Protein AF-A0AAP3A377-F1 (afdb_monomer_lite)

Organism: Escherichia coli (NCBI:txid562)

Secondary structure (DSSP, 8-state):
-HHHHHHHHHHHHHHHHH-SSS-HHHHHHHHHHHHHTSTT-EEEEE-TTS-EEEE-TTGGGGGGGGGSTTHHHHHHHT-EEEEE------S--TT------EEEEEEEEEEEEETTEEE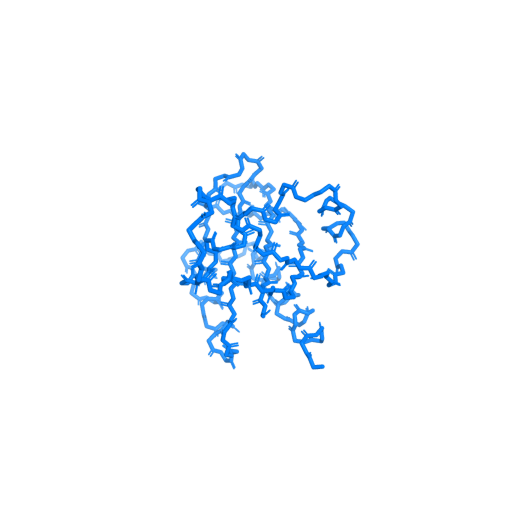EEEEEEE-

Radius of gyration: 15.45 Å; chains: 1; bounding box: 43×28×40 Å

pLDDT: mean 86.43, std 12.92, range [48.22, 96.88]

Structure (mmCIF, N/CA/C/O backbone):
data_AF-A0AAP3A377-F1
#
_entry.id   AF-A0AAP3A377-F1
#
loop_
_atom_site.group_PDB
_atom_site.id
_atom_site.type_symbol
_atom_site.label_atom_id
_atom_site.label_alt_id
_atom_site.label_comp_id
_atom_site.label_asym_id
_atom_site.label_entity_id
_atom_site.label_seq_id
_atom_site.pdbx_PDB_ins_code
_atom_site.Cartn_x
_atom_site.Cartn_y
_atom_site.Cartn_z
_atom_site.occupancy
_atom_site.B_iso_or_equiv
_atom_site.auth_seq_id
_atom_site.auth_comp_id
_atom_site.auth_asym_id
_atom_site.auth_atom_id
_atom_site.pdbx_PDB_model_num
ATOM 1 N N . GLN A 1 1 ? 14.895 -12.038 1.779 1.00 78.25 1 GLN A N 1
ATOM 2 C CA . GLN A 1 1 ? 14.675 -11.106 2.895 1.00 78.25 1 GLN A CA 1
ATOM 3 C C . GLN A 1 1 ? 13.541 -10.154 2.534 1.00 78.25 1 GLN A C 1
ATOM 5 O O . GLN A 1 1 ? 12.436 -10.374 3.005 1.00 78.25 1 GLN A O 1
ATOM 10 N N . ASP A 1 2 ? 13.745 -9.277 1.549 1.00 82.75 2 ASP A N 1
ATOM 11 C CA . ASP A 1 2 ? 12.792 -8.225 1.151 1.00 82.75 2 ASP A CA 1
ATOM 12 C C . ASP A 1 2 ? 11.366 -8.716 0.864 1.00 82.75 2 ASP A C 1
ATOM 14 O O . ASP A 1 2 ? 10.409 -8.105 1.315 1.00 82.75 2 ASP A O 1
ATOM 18 N N . VAL A 1 3 ? 11.195 -9.849 0.166 1.00 88.81 3 VAL A N 1
ATOM 19 C CA . VAL A 1 3 ? 9.857 -10.404 -0.128 1.00 88.81 3 VAL A CA 1
ATOM 20 C C . VAL A 1 3 ? 9.084 -10.739 1.153 1.00 88.81 3 VAL A C 1
ATOM 22 O O . VAL A 1 3 ? 7.916 -10.381 1.278 1.00 88.81 3 VAL A O 1
ATOM 25 N N . SER A 1 4 ? 9.738 -11.395 2.117 1.00 90.88 4 SER A N 1
ATOM 26 C CA . SER A 1 4 ? 9.116 -11.756 3.398 1.00 90.88 4 SER A CA 1
ATOM 27 C C . SER A 1 4 ? 8.811 -10.511 4.229 1.00 90.88 4 SER A C 1
ATOM 29 O O . SER A 1 4 ? 7.747 -10.428 4.841 1.00 90.88 4 SER A O 1
ATOM 31 N N . ASP A 1 5 ? 9.720 -9.532 4.226 1.00 92.12 5 ASP A N 1
ATOM 32 C CA . ASP A 1 5 ? 9.531 -8.271 4.942 1.00 92.12 5 ASP A CA 1
ATOM 33 C C . ASP A 1 5 ? 8.347 -7.490 4.359 1.00 92.12 5 ASP A C 1
ATOM 35 O O . ASP A 1 5 ? 7.449 -7.090 5.098 1.00 92.12 5 ASP A O 1
ATOM 39 N N . LEU A 1 6 ? 8.267 -7.365 3.031 1.00 94.00 6 LEU A N 1
ATOM 40 C CA . LEU A 1 6 ? 7.153 -6.719 2.333 1.00 94.00 6 LEU A CA 1
ATOM 41 C C . LEU A 1 6 ? 5.815 -7.413 2.614 1.00 94.00 6 LEU A C 1
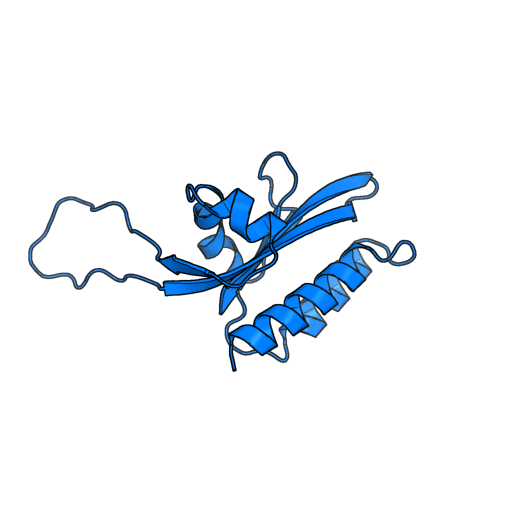ATOM 43 O O . LEU A 1 6 ? 4.823 -6.738 2.899 1.00 94.00 6 LEU A O 1
ATOM 47 N N . GLN A 1 7 ? 5.771 -8.747 2.602 1.00 93.88 7 GLN A N 1
ATOM 48 C CA . GLN A 1 7 ? 4.565 -9.505 2.951 1.00 93.88 7 GLN A CA 1
ATOM 49 C C . GLN A 1 7 ? 4.131 -9.262 4.404 1.00 93.88 7 GLN A C 1
ATOM 51 O O . GLN A 1 7 ? 2.940 -9.051 4.671 1.00 93.88 7 GLN A O 1
ATOM 56 N N . GLN A 1 8 ? 5.078 -9.244 5.346 1.00 94.25 8 GLN A N 1
ATOM 57 C CA . GLN A 1 8 ? 4.803 -8.994 6.760 1.00 94.25 8 GLN A CA 1
ATOM 58 C C . GLN A 1 8 ? 4.325 -7.557 7.007 1.00 94.25 8 GLN A C 1
ATOM 60 O O . GLN A 1 8 ? 3.334 -7.356 7.723 1.00 94.25 8 GLN A O 1
ATOM 65 N N . ILE A 1 9 ? 4.982 -6.569 6.391 1.00 94.75 9 ILE A N 1
ATOM 66 C CA . ILE A 1 9 ? 4.590 -5.158 6.459 1.00 94.75 9 ILE A CA 1
ATOM 67 C C . ILE A 1 9 ? 3.183 -5.002 5.882 1.00 94.75 9 ILE A C 1
ATOM 69 O O . ILE A 1 9 ? 2.280 -4.560 6.590 1.00 94.75 9 ILE A O 1
ATOM 73 N N . SER A 1 10 ? 2.957 -5.444 4.642 1.00 94.44 10 SER A N 1
ATOM 74 C CA . SER A 1 10 ? 1.663 -5.325 3.962 1.00 94.44 10 SER A CA 1
ATOM 75 C C . SER A 1 10 ? 0.530 -5.965 4.767 1.00 94.44 10 SER A C 1
ATOM 77 O O . SER A 1 10 ? -0.525 -5.356 4.958 1.00 94.44 10 SER A O 1
ATOM 79 N N . THR A 1 11 ? 0.751 -7.157 5.330 1.00 95.06 11 THR A N 1
ATOM 80 C CA . THR A 1 11 ? -0.238 -7.835 6.183 1.00 95.06 11 THR A CA 1
ATOM 81 C C . THR A 1 11 ? -0.555 -7.028 7.443 1.00 95.06 11 THR A C 1
ATOM 83 O O . THR A 1 11 ? -1.720 -6.875 7.819 1.00 95.06 11 THR A O 1
ATOM 86 N N . THR A 1 12 ? 0.474 -6.490 8.100 1.00 96.12 12 THR A N 1
ATOM 87 C CA . THR A 1 12 ? 0.325 -5.702 9.330 1.00 96.12 12 THR A CA 1
ATOM 88 C C . THR A 1 12 ? -0.414 -4.393 9.066 1.00 96.12 12 THR A C 1
ATOM 90 O O . THR A 1 12 ? -1.374 -4.077 9.772 1.00 96.12 12 THR A O 1
ATOM 93 N N . LEU A 1 13 ? -0.033 -3.669 8.014 1.00 95.94 13 LEU A N 1
ATOM 94 C CA . LEU A 1 13 ? -0.655 -2.403 7.633 1.00 95.94 13 LEU A CA 1
ATOM 95 C C . LEU A 1 13 ? -2.111 -2.587 7.194 1.00 95.94 13 LEU A C 1
ATOM 97 O O . LEU A 1 13 ? -2.974 -1.827 7.631 1.00 95.94 13 LEU A O 1
ATOM 101 N N . ASN A 1 14 ? -2.420 -3.633 6.419 1.00 95.25 14 ASN A N 1
ATOM 102 C CA . ASN A 1 14 ? -3.802 -3.961 6.058 1.00 95.25 14 ASN A CA 1
ATOM 103 C C . ASN A 1 14 ? -4.667 -4.206 7.303 1.00 95.25 14 ASN A C 1
ATOM 105 O O . ASN A 1 14 ? -5.774 -3.680 7.389 1.00 95.25 14 ASN A O 1
ATOM 109 N N . ARG A 1 15 ? -4.153 -4.933 8.305 1.00 95.56 15 ARG A N 1
ATOM 110 C CA . ARG A 1 15 ? -4.872 -5.161 9.570 1.00 95.56 15 ARG A CA 1
ATOM 111 C C . ARG A 1 15 ? -5.150 -3.854 10.320 1.00 95.56 15 ARG A C 1
ATOM 113 O O . ARG A 1 15 ? -6.238 -3.688 10.864 1.00 95.56 15 ARG A O 1
ATOM 120 N N . ILE A 1 16 ? -4.188 -2.929 10.343 1.00 95.69 16 ILE A N 1
ATOM 121 C CA . ILE A 1 16 ? -4.361 -1.609 10.969 1.00 95.69 16 ILE A CA 1
ATOM 122 C C . ILE A 1 16 ? -5.429 -0.797 10.227 1.00 95.69 16 ILE A C 1
ATOM 124 O O . ILE A 1 16 ? -6.336 -0.258 10.861 1.00 95.69 16 ILE A O 1
ATOM 128 N N . LEU A 1 17 ? -5.361 -0.741 8.893 1.00 94.56 17 LEU A N 1
ATOM 129 C CA . LEU A 1 17 ? -6.320 -0.005 8.062 1.00 94.56 17 LEU A CA 1
ATOM 130 C C . LEU A 1 17 ? -7.749 -0.535 8.226 1.00 94.56 17 LEU A C 1
ATOM 132 O O . LEU A 1 17 ? -8.692 0.245 8.372 1.00 94.56 17 LEU A O 1
ATOM 136 N N . GLN A 1 18 ? -7.898 -1.857 8.257 1.00 93.56 18 GLN A N 1
ATOM 137 C CA . GLN A 1 18 ? -9.186 -2.547 8.351 1.00 93.56 18 GLN A CA 1
ATOM 138 C C . GLN A 1 18 ? -9.747 -2.612 9.779 1.00 93.56 18 GLN A C 1
ATOM 140 O O . GLN A 1 18 ? -10.876 -3.061 9.964 1.00 93.56 18 GLN A O 1
ATOM 145 N N . SER A 1 19 ? -9.004 -2.141 10.788 1.00 92.94 19 SER A N 1
ATOM 146 C CA . SER A 1 19 ? -9.492 -2.039 12.168 1.00 92.94 19 SER A CA 1
ATOM 147 C C . SER A 1 19 ? -10.751 -1.155 12.225 1.00 92.94 19 SER A C 1
ATOM 149 O O . SER A 1 19 ? -10.682 0.019 11.845 1.00 92.94 19 SER A O 1
ATOM 151 N N . PRO A 1 20 ? -11.905 -1.667 12.694 1.00 86.56 20 PRO A N 1
ATOM 152 C CA . PRO A 1 20 ? -13.136 -0.879 12.768 1.00 86.56 20 PRO A CA 1
ATOM 153 C C . PRO A 1 20 ? -13.195 0.026 14.008 1.00 86.56 20 PRO A C 1
ATOM 155 O O . PRO A 1 20 ? -14.046 0.905 14.076 1.00 86.56 20 PRO A O 1
ATOM 158 N N . VAL A 1 21 ? -12.318 -0.194 14.993 1.00 87.69 21 VAL A N 1
ATOM 159 C CA . VAL A 1 21 ? -12.368 0.468 16.312 1.00 87.69 21 VAL A CA 1
ATOM 160 C C . VAL A 1 21 ? -11.385 1.624 16.465 1.00 87.69 21 VAL A C 1
ATOM 162 O O . VAL A 1 21 ? -11.528 2.436 17.376 1.00 87.69 21 VAL A O 1
ATOM 165 N N . ASP A 1 22 ? -10.358 1.694 15.618 1.00 91.00 22 ASP A N 1
ATOM 166 C CA . ASP A 1 22 ? -9.386 2.780 15.682 1.00 91.00 22 ASP A CA 1
ATOM 167 C C . ASP A 1 22 ? -9.868 3.966 14.827 1.00 91.00 22 ASP A C 1
ATOM 169 O O . ASP A 1 22 ? -10.215 3.760 13.663 1.00 91.00 22 ASP A O 1
ATOM 173 N N . PRO A 1 23 ? -9.865 5.206 15.349 1.00 91.62 23 PRO A N 1
ATOM 174 C CA . PRO A 1 23 ? -10.046 6.392 14.518 1.00 91.62 23 PRO A CA 1
ATOM 175 C C . PRO A 1 23 ? -8.837 6.599 13.596 1.00 91.62 23 PRO A C 1
ATOM 177 O O . PRO A 1 23 ? -7.756 6.048 13.828 1.00 91.62 23 PRO A O 1
ATOM 180 N N . ASP A 1 24 ? -9.004 7.435 12.575 1.00 91.38 24 ASP A N 1
ATOM 181 C CA . ASP A 1 24 ? -8.015 7.622 11.506 1.00 91.38 24 ASP A CA 1
ATOM 182 C C . ASP A 1 24 ? -6.637 8.037 12.024 1.00 91.38 24 ASP A C 1
ATOM 184 O O . ASP A 1 24 ? -5.637 7.417 11.664 1.00 91.38 24 ASP A O 1
ATOM 188 N N . ASP A 1 25 ? -6.575 9.000 12.945 1.00 92.31 25 ASP A N 1
ATOM 189 C CA . ASP A 1 25 ? -5.309 9.452 13.534 1.00 92.31 25 ASP A CA 1
ATOM 190 C C . ASP A 1 25 ? -4.570 8.313 14.244 1.00 92.31 25 ASP A C 1
ATOM 192 O O . ASP A 1 25 ? -3.352 8.175 14.133 1.00 92.31 25 ASP A O 1
ATOM 196 N N . LYS A 1 26 ? -5.311 7.429 14.921 1.00 94.88 26 LYS A N 1
ATOM 197 C CA . LYS A 1 26 ? -4.734 6.268 15.603 1.00 94.88 26 LYS A CA 1
ATOM 198 C C . LYS A 1 26 ? -4.258 5.210 14.609 1.00 94.88 26 LYS A C 1
ATOM 200 O O . LYS A 1 26 ? -3.219 4.593 14.844 1.00 94.88 26 LYS A O 1
ATOM 205 N N . LYS A 1 27 ? -4.968 5.015 13.492 1.00 95.06 27 LYS A N 1
ATOM 206 C CA . LYS A 1 27 ? -4.497 4.162 12.387 1.00 95.06 27 LYS A CA 1
ATOM 207 C C . LYS A 1 27 ? -3.197 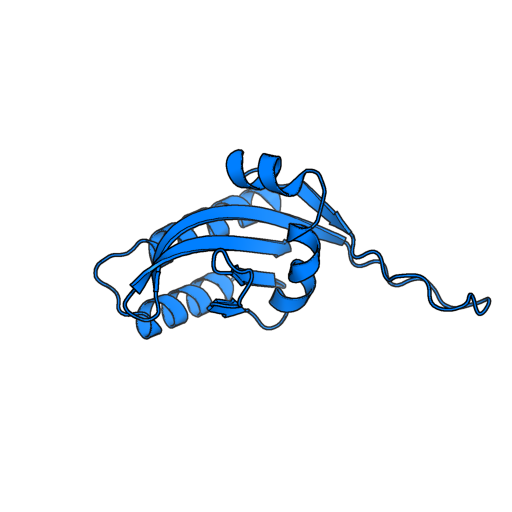4.704 11.803 1.00 95.06 27 LYS A C 1
ATOM 209 O O . LYS A 1 27 ? -2.242 3.947 11.664 1.00 95.06 27 LYS A O 1
ATOM 214 N N . ILE A 1 28 ? -3.132 6.007 11.525 1.00 94.31 28 ILE A N 1
ATOM 215 C CA . ILE A 1 28 ? -1.937 6.668 10.983 1.00 94.31 28 ILE A CA 1
ATOM 216 C C . ILE A 1 28 ? -0.749 6.527 11.941 1.00 94.31 28 ILE A C 1
ATOM 218 O O . ILE A 1 28 ? 0.345 6.182 11.492 1.00 94.31 28 ILE A O 1
ATOM 222 N N . SER A 1 29 ? -0.941 6.740 13.246 1.00 95.31 29 SER A N 1
ATOM 223 C CA . SER A 1 29 ? 0.128 6.561 14.240 1.00 95.31 29 SER A CA 1
ATOM 224 C C . SER A 1 29 ? 0.661 5.128 14.253 1.00 95.31 29 SER A C 1
ATOM 226 O O . SER A 1 29 ? 1.864 4.930 14.098 1.00 95.31 29 SER A O 1
ATOM 228 N N . LYS A 1 30 ? -0.225 4.122 14.297 1.00 96.12 30 LYS A N 1
ATOM 229 C CA . LYS A 1 30 ? 0.175 2.705 14.237 1.00 96.12 30 LYS A CA 1
ATOM 230 C C . LYS A 1 30 ? 0.898 2.348 12.936 1.00 96.12 30 LYS A C 1
ATOM 232 O O . LYS A 1 30 ? 1.835 1.554 12.961 1.00 96.12 30 LYS A O 1
ATOM 237 N N . ILE A 1 31 ?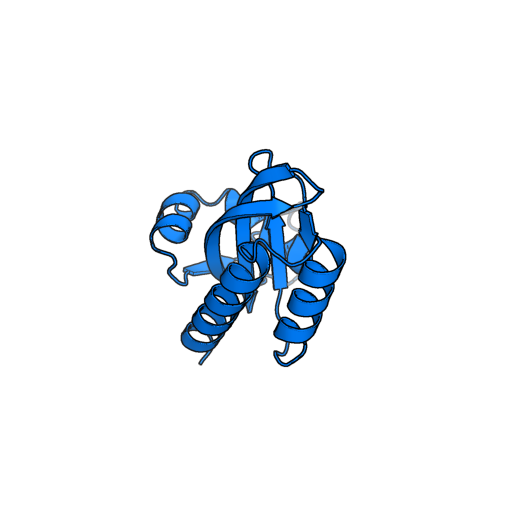 0.477 2.913 11.801 1.00 95.19 31 ILE A N 1
ATOM 238 C CA . ILE A 1 31 ? 1.155 2.734 10.507 1.00 95.19 31 ILE A CA 1
ATOM 239 C C . ILE A 1 31 ? 2.586 3.272 10.588 1.00 95.19 31 ILE A C 1
ATOM 241 O O . ILE A 1 31 ? 3.521 2.545 10.258 1.00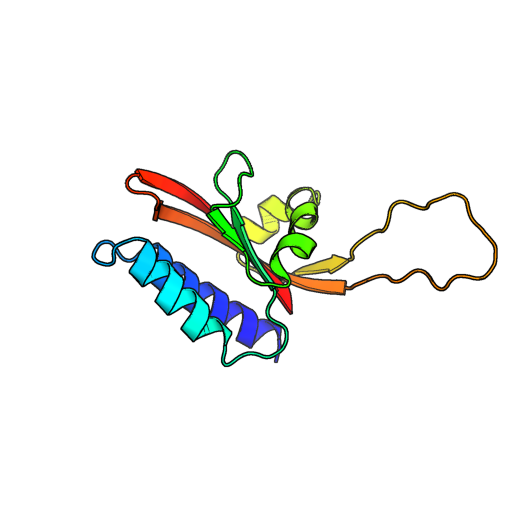 95.19 31 ILE A O 1
ATOM 245 N N . LYS A 1 32 ? 2.768 4.513 11.062 1.00 94.44 32 LYS A N 1
ATOM 246 C CA . LYS A 1 32 ? 4.091 5.140 11.213 1.00 94.44 32 LYS A CA 1
ATOM 247 C C . LYS A 1 32 ? 4.998 4.331 12.139 1.00 94.44 32 LYS A C 1
ATOM 249 O O . LYS A 1 32 ? 6.143 4.068 11.784 1.00 94.44 32 LYS A O 1
ATOM 254 N N . GLU A 1 33 ? 4.480 3.893 13.283 1.00 94.75 33 GLU A N 1
ATOM 255 C CA . GLU A 1 33 ? 5.202 3.031 14.226 1.00 94.75 33 GLU A CA 1
ATOM 256 C C . GLU A 1 33 ? 5.622 1.709 13.565 1.00 94.75 33 GLU A C 1
ATOM 258 O O . GLU A 1 33 ? 6.782 1.316 13.661 1.00 94.75 33 GLU A O 1
ATOM 263 N N . SER A 1 34 ? 4.713 1.071 12.819 1.00 93.69 34 SER A N 1
ATOM 264 C CA . SER A 1 34 ? 4.952 -0.235 12.183 1.00 93.69 34 SER A CA 1
ATOM 265 C C . SER A 1 34 ? 6.023 -0.201 11.094 1.00 93.69 34 SER A C 1
ATOM 267 O O . SER A 1 34 ? 6.705 -1.199 10.890 1.00 93.69 34 SER A O 1
ATOM 269 N N . ILE A 1 35 ? 6.180 0.920 10.381 1.00 92.62 35 ILE A N 1
ATOM 270 C CA . ILE A 1 35 ? 7.207 1.051 9.335 1.00 92.62 35 ILE A CA 1
ATOM 271 C C . ILE A 1 35 ? 8.541 1.594 9.865 1.00 92.62 35 ILE A C 1
ATOM 273 O O . ILE A 1 35 ? 9.546 1.488 9.174 1.00 92.62 35 ILE A O 1
ATOM 277 N N . THR A 1 36 ? 8.584 2.136 11.089 1.00 90.25 36 THR A N 1
ATOM 278 C CA . THR A 1 36 ? 9.802 2.738 11.674 1.00 90.25 36 THR A CA 1
ATOM 279 C C . THR A 1 36 ? 10.897 1.703 11.958 1.00 90.25 36 THR A C 1
ATOM 281 O O . THR A 1 36 ? 12.082 2.030 11.922 1.00 90.25 36 THR A O 1
ATOM 284 N N . SER A 1 37 ? 10.532 0.442 12.214 1.00 85.38 37 SER A N 1
ATOM 285 C CA . SER A 1 37 ? 11.494 -0.651 12.424 1.00 85.38 37 SER A CA 1
ATOM 286 C C . SER A 1 37 ? 12.206 -1.102 11.147 1.00 85.38 37 SER A C 1
ATOM 288 O O . SER A 1 37 ? 13.197 -1.827 11.227 1.00 85.38 37 SER A O 1
ATOM 290 N N . TYR A 1 38 ? 11.709 -0.696 9.979 1.00 86.81 38 TYR A N 1
ATOM 291 C CA . TYR A 1 38 ? 12.253 -1.079 8.686 1.00 86.81 38 TYR A CA 1
ATOM 292 C C . TYR A 1 38 ? 13.042 0.086 8.087 1.00 86.81 38 TYR A C 1
ATOM 294 O O . TYR A 1 38 ? 12.594 1.233 8.078 1.00 86.81 38 TYR A O 1
ATOM 302 N N . ARG A 1 39 ? 14.239 -0.198 7.568 1.00 82.31 39 ARG A N 1
ATOM 303 C CA . ARG A 1 39 ? 15.022 0.804 6.836 1.00 82.31 39 ARG A CA 1
ATOM 304 C C . ARG A 1 39 ? 14.442 0.951 5.428 1.00 82.31 39 ARG A C 1
ATOM 306 O O . ARG A 1 39 ? 14.148 -0.055 4.799 1.00 82.31 39 ARG A O 1
ATOM 313 N N . ASN A 1 40 ? 14.326 2.188 4.945 1.00 86.19 40 ASN A N 1
ATOM 314 C CA . ASN A 1 40 ? 13.972 2.521 3.556 1.00 86.19 40 ASN A CA 1
ATOM 315 C C . ASN A 1 40 ? 12.596 2.021 3.073 1.00 86.19 40 ASN A C 1
ATOM 317 O O . ASN A 1 40 ? 12.437 1.682 1.908 1.00 86.19 40 ASN A O 1
ATOM 321 N N . VAL A 1 41 ? 11.580 1.999 3.943 1.00 92.56 41 VAL A N 1
ATOM 322 C CA . VAL A 1 41 ? 10.211 1.691 3.500 1.00 92.56 41 VAL A CA 1
ATOM 323 C C . VAL A 1 41 ? 9.544 2.908 2.859 1.00 92.56 41 VAL A C 1
ATOM 325 O O . VAL A 1 41 ? 9.211 3.903 3.521 1.00 92.56 41 VAL A O 1
ATOM 328 N N . ALA A 1 42 ? 9.237 2.779 1.574 1.00 93.94 42 ALA A N 1
ATOM 329 C CA . ALA A 1 42 ? 8.297 3.641 0.879 1.00 93.94 42 ALA A CA 1
ATOM 330 C C . ALA A 1 42 ? 6.874 3.084 1.058 1.00 93.94 42 ALA A C 1
ATOM 332 O O . ALA A 1 42 ? 6.616 1.913 0.796 1.00 93.94 42 ALA A O 1
ATOM 333 N N . LEU A 1 43 ? 5.934 3.905 1.527 1.00 95.94 43 LEU A N 1
ATOM 334 C CA . LEU A 1 43 ? 4.536 3.510 1.713 1.00 95.94 43 LEU A CA 1
ATOM 335 C C . LEU A 1 43 ? 3.627 4.575 1.116 1.00 95.94 43 LEU A C 1
ATOM 337 O O . LEU A 1 43 ? 3.705 5.738 1.512 1.00 95.94 43 LEU A O 1
ATOM 341 N N . LEU A 1 44 ? 2.737 4.163 0.218 1.00 96.88 44 LEU A N 1
ATOM 342 C CA . LEU A 1 44 ? 1.738 5.024 -0.402 1.00 96.88 44 LEU A CA 1
ATOM 343 C C . LEU A 1 44 ? 0.350 4.399 -0.273 1.00 96.88 44 LEU A C 1
ATOM 345 O O . LEU A 1 44 ? 0.139 3.252 -0.662 1.00 96.88 44 LEU A O 1
ATOM 349 N N . LEU A 1 45 ? -0.599 5.166 0.256 1.00 95.94 45 LEU A N 1
ATOM 350 C CA . LEU A 1 45 ? -2.002 4.790 0.365 1.00 95.94 45 LEU A CA 1
ATOM 351 C C . LEU A 1 45 ? -2.846 5.739 -0.482 1.00 95.94 45 LEU A C 1
ATOM 353 O O . LEU A 1 45 ? -2.827 6.954 -0.273 1.00 95.94 45 LEU A O 1
ATOM 357 N N . LEU A 1 46 ? -3.610 5.173 -1.408 1.00 95.50 46 LEU A N 1
ATOM 358 C CA . LEU A 1 46 ? -4.455 5.893 -2.350 1.00 95.50 46 LEU A CA 1
ATOM 359 C C . LEU A 1 46 ? -5.918 5.491 -2.181 1.00 95.50 46 LEU A C 1
ATOM 361 O O . LEU A 1 46 ? -6.234 4.344 -1.855 1.00 95.50 46 LEU A O 1
ATOM 365 N N . ASN A 1 47 ? -6.821 6.425 -2.456 1.00 93.00 47 ASN A N 1
ATOM 366 C CA . ASN A 1 47 ? -8.227 6.109 -2.678 1.00 93.00 47 ASN A CA 1
ATOM 367 C C . ASN A 1 47 ? -8.466 5.675 -4.145 1.00 93.00 47 ASN A C 1
ATOM 369 O O . ASN A 1 47 ? -7.550 5.743 -4.967 1.00 93.00 47 ASN A O 1
ATOM 373 N N . PRO A 1 48 ? -9.691 5.266 -4.527 1.00 87.00 48 PRO A N 1
ATOM 374 C CA . PRO A 1 48 ? -9.973 4.771 -5.879 1.00 87.00 48 PRO A CA 1
ATOM 375 C C . PRO A 1 48 ? -9.860 5.836 -6.974 1.00 87.00 48 PRO A C 1
ATOM 377 O O . PRO A 1 48 ? -9.835 5.495 -8.150 1.00 87.00 48 PRO A O 1
ATOM 380 N N . ARG A 1 49 ? -9.811 7.120 -6.599 1.00 90.69 49 ARG A N 1
ATOM 381 C CA . ARG A 1 49 ? -9.580 8.243 -7.517 1.00 90.69 49 ARG A CA 1
ATOM 382 C C . ARG A 1 49 ? -8.089 8.531 -7.715 1.00 90.69 49 ARG A C 1
ATOM 384 O O . ARG A 1 49 ? -7.743 9.440 -8.459 1.00 90.69 49 ARG A O 1
ATOM 391 N N . GLY A 1 50 ? -7.209 7.795 -7.032 1.00 90.62 50 GLY A N 1
ATOM 392 C CA . GLY A 1 50 ? -5.770 8.049 -7.023 1.00 90.62 50 GLY A CA 1
ATOM 393 C C . GLY A 1 50 ? -5.360 9.231 -6.140 1.00 90.62 50 GLY A C 1
ATOM 394 O O . GLY A 1 50 ? -4.236 9.720 -6.258 1.00 90.62 50 GLY A O 1
ATOM 395 N N . GLU A 1 51 ? -6.243 9.716 -5.263 1.00 93.75 51 GLU A N 1
ATOM 396 C CA . GLU A 1 51 ? -5.908 10.750 -4.281 1.00 93.75 51 GLU A CA 1
ATOM 397 C C . GLU A 1 51 ? -5.163 10.115 -3.100 1.00 93.75 51 GLU A C 1
ATOM 399 O O . GLU A 1 51 ? -5.479 9.002 -2.672 1.00 93.75 51 GLU A O 1
ATOM 404 N N . VAL A 1 52 ? -4.172 10.829 -2.565 1.00 94.75 52 VAL A N 1
ATOM 405 C CA . VAL A 1 52 ? -3.328 10.331 -1.474 1.00 94.75 52 VAL A CA 1
ATOM 406 C C . VAL A 1 52 ? -4.085 10.410 -0.152 1.00 94.75 52 VAL A C 1
ATOM 408 O O . VAL A 1 52 ? -4.468 11.490 0.290 1.00 94.75 52 VAL A O 1
ATOM 411 N N . LEU A 1 53 ? -4.257 9.261 0.498 1.00 93.38 53 LEU A N 1
ATOM 412 C CA . LEU A 1 53 ? -4.791 9.151 1.856 1.00 93.38 53 LEU A CA 1
ATOM 413 C C . LEU A 1 53 ? -3.675 9.224 2.901 1.00 93.38 53 LEU A C 1
ATOM 415 O O . LEU A 1 53 ? -3.857 9.798 3.970 1.00 93.38 53 LEU A O 1
ATOM 419 N N . PHE A 1 54 ? -2.519 8.641 2.585 1.00 94.31 54 PHE A N 1
ATOM 420 C CA . PHE A 1 54 ? -1.317 8.678 3.411 1.00 94.31 54 PHE A CA 1
ATOM 421 C C . PHE A 1 54 ? -0.077 8.414 2.546 1.00 94.31 54 PHE A C 1
ATOM 423 O O . PHE A 1 54 ? -0.134 7.629 1.601 1.00 94.31 54 PHE A O 1
ATOM 430 N N . SER A 1 55 ? 1.053 9.032 2.888 1.00 95.50 55 SER A N 1
ATOM 431 C CA . SER A 1 55 ? 2.357 8.744 2.283 1.00 95.50 55 SER A CA 1
ATOM 432 C C . SER A 1 55 ? 3.448 8.793 3.351 1.00 95.50 55 SER A C 1
ATOM 434 O O . SER A 1 55 ? 3.464 9.713 4.172 1.00 95.50 55 SER A O 1
ATOM 436 N N . SER A 1 56 ? 4.383 7.839 3.323 1.00 94.19 56 SER A N 1
ATOM 437 C CA . SER A 1 56 ? 5.672 7.996 4.008 1.00 94.19 56 SER A CA 1
ATOM 438 C C . SER A 1 56 ? 6.550 9.011 3.263 1.00 94.19 56 SER A C 1
ATOM 440 O O . SER A 1 56 ? 6.185 9.480 2.180 1.00 94.19 56 SER A O 1
ATOM 442 N N . ALA A 1 57 ? 7.721 9.336 3.821 1.00 90.38 57 ALA A N 1
ATOM 443 C CA . ALA A 1 57 ? 8.661 10.287 3.220 1.00 90.38 57 ALA A CA 1
ATOM 444 C C . ALA A 1 57 ? 9.066 9.917 1.778 1.00 90.38 57 ALA A C 1
ATOM 446 O O . ALA A 1 57 ? 9.220 10.805 0.948 1.00 90.38 57 ALA A O 1
ATOM 447 N N . GLN A 1 58 ? 9.186 8.620 1.473 1.00 89.75 58 GLN A N 1
ATOM 448 C CA . GLN A 1 58 ? 9.554 8.102 0.145 1.00 89.75 58 GLN A CA 1
ATOM 449 C C . GLN A 1 58 ? 8.338 7.582 -0.647 1.00 89.75 58 GLN A C 1
ATOM 451 O O . GLN A 1 58 ? 8.464 7.188 -1.800 1.00 89.75 58 GLN A O 1
ATOM 456 N N . GLY A 1 59 ? 7.135 7.595 -0.059 1.00 91.62 59 GLY A N 1
ATOM 457 C CA . GLY A 1 59 ? 5.939 6.990 -0.656 1.00 91.62 59 GLY A CA 1
ATOM 458 C C . GLY A 1 59 ? 5.522 7.600 -1.996 1.00 91.62 59 GLY A C 1
ATOM 459 O O . GLY A 1 59 ? 5.035 6.887 -2.868 1.00 91.62 59 GLY A O 1
ATOM 460 N N . ALA A 1 60 ? 5.758 8.898 -2.202 1.00 90.38 60 ALA A N 1
ATOM 461 C CA . ALA A 1 60 ? 5.406 9.580 -3.446 1.00 90.38 60 ALA A CA 1
ATOM 462 C C . ALA A 1 60 ? 6.120 8.996 -4.681 1.00 90.38 60 ALA A C 1
ATOM 464 O O . ALA A 1 60 ? 5.539 9.015 -5.766 1.00 90.38 60 ALA A O 1
ATOM 465 N N . ALA A 1 61 ? 7.323 8.431 -4.509 1.00 88.88 61 ALA A N 1
ATOM 466 C CA . ALA A 1 61 ? 8.077 7.796 -5.588 1.00 88.88 61 ALA A CA 1
ATOM 467 C C . ALA A 1 61 ? 7.355 6.568 -6.160 1.00 88.88 61 ALA A C 1
ATOM 469 O O . ALA A 1 61 ? 7.469 6.299 -7.347 1.00 88.88 61 ALA A O 1
ATOM 470 N N . LEU A 1 62 ? 6.539 5.873 -5.357 1.00 91.56 62 LEU A N 1
ATOM 471 C CA . LEU A 1 62 ? 5.791 4.689 -5.799 1.00 91.56 62 LEU A CA 1
ATOM 472 C C . LEU A 1 62 ? 4.570 5.031 -6.656 1.00 91.56 62 LEU A C 1
ATOM 474 O O . LEU A 1 62 ? 3.936 4.138 -7.214 1.00 91.56 62 LEU A O 1
ATOM 478 N N . ARG A 1 63 ? 4.185 6.310 -6.736 1.00 91.38 63 ARG A N 1
ATOM 479 C CA . ARG A 1 63 ? 2.940 6.716 -7.394 1.00 91.38 63 ARG A CA 1
ATOM 480 C C . ARG A 1 63 ? 2.835 6.247 -8.848 1.00 91.38 63 ARG A C 1
ATOM 482 O O . ARG A 1 63 ? 1.748 5.798 -9.196 1.00 91.38 63 ARG A O 1
ATOM 489 N N . PRO A 1 64 ? 3.875 6.313 -9.699 1.00 89.25 64 PRO A N 1
ATOM 490 C CA . PRO A 1 64 ? 3.734 5.896 -11.089 1.00 89.25 64 PRO A CA 1
ATOM 491 C C . PRO A 1 64 ? 3.575 4.376 -11.259 1.00 89.25 64 PRO A C 1
ATOM 493 O O . PRO A 1 64 ? 3.030 3.960 -12.277 1.00 89.25 64 PRO A O 1
ATOM 496 N N . ALA A 1 65 ? 3.937 3.555 -10.262 1.00 89.31 65 ALA A N 1
ATOM 497 C CA . ALA A 1 65 ? 3.778 2.097 -10.316 1.00 89.31 65 ALA A CA 1
ATOM 498 C C . ALA A 1 65 ? 2.320 1.649 -10.508 1.00 89.31 65 ALA A C 1
ATOM 500 O O . ALA A 1 65 ? 2.070 0.582 -11.058 1.00 89.31 65 ALA A O 1
ATOM 501 N N . VAL A 1 66 ? 1.341 2.471 -10.106 1.00 88.75 66 VAL A N 1
ATOM 502 C CA . VAL A 1 66 ? -0.088 2.173 -10.329 1.00 88.75 66 VAL A CA 1
ATOM 503 C C . VAL A 1 66 ? -0.491 2.204 -11.803 1.00 88.75 66 VAL A C 1
ATOM 505 O O . VAL A 1 66 ? -1.551 1.689 -12.150 1.00 88.75 66 VAL A O 1
ATOM 508 N N . ASN A 1 67 ? 0.334 2.821 -12.654 1.00 86.94 67 ASN A N 1
ATOM 509 C CA . ASN A 1 67 ? 0.112 2.922 -14.092 1.00 86.94 67 ASN A CA 1
ATOM 510 C C . ASN A 1 67 ? 0.798 1.790 -14.876 1.00 86.94 67 ASN A C 1
ATOM 512 O O . ASN A 1 67 ? 0.628 1.725 -16.093 1.00 86.94 67 ASN A O 1
ATOM 516 N N . SER A 1 68 ? 1.563 0.913 -14.214 1.00 85.56 68 SER A N 1
ATOM 517 C CA . SER A 1 68 ? 2.156 -0.261 -14.859 1.00 85.56 68 SER A CA 1
ATOM 518 C C . SER A 1 68 ? 1.061 -1.194 -15.382 1.00 85.56 68 SER A C 1
ATOM 520 O O . SER A 1 68 ? 0.035 -1.396 -14.728 1.00 85.56 68 SER A O 1
ATOM 522 N N . ALA A 1 69 ? 1.273 -1.771 -16.568 1.00 84.56 69 ALA A N 1
ATOM 523 C CA . ALA A 1 69 ? 0.265 -2.581 -17.259 1.00 84.56 69 ALA A CA 1
ATOM 524 C C . ALA A 1 69 ? -0.196 -3.807 -16.443 1.00 84.56 69 ALA A C 1
ATOM 526 O O . ALA A 1 69 ? -1.360 -4.201 -16.503 1.00 84.56 69 ALA A O 1
ATOM 527 N N . ASP A 1 70 ? 0.707 -4.371 -15.649 1.00 86.94 70 ASP A N 1
ATOM 528 C CA . ASP A 1 70 ? 0.536 -5.545 -14.792 1.00 86.94 70 ASP A CA 1
ATOM 529 C C . ASP A 1 70 ? 0.111 -5.206 -13.350 1.00 86.94 70 ASP A C 1
ATOM 531 O O . ASP A 1 70 ? -0.212 -6.102 -12.566 1.00 86.94 70 ASP A O 1
ATOM 535 N N . PHE A 1 71 ? 0.017 -3.922 -12.980 1.00 87.50 71 PHE A N 1
ATOM 536 C CA . PHE A 1 71 ? -0.235 -3.507 -11.595 1.00 87.50 71 PHE A CA 1
ATOM 537 C C . PHE A 1 71 ? -1.508 -4.123 -10.999 1.00 87.50 71 PHE A C 1
ATOM 539 O O . PHE A 1 71 ? -1.548 -4.526 -9.834 1.00 87.50 71 PHE A O 1
ATOM 546 N N . SER A 1 72 ? -2.578 -4.194 -11.796 1.00 85.81 72 SER A N 1
ATOM 547 C CA . SER A 1 72 ? -3.857 -4.751 -11.342 1.00 85.81 72 SER A CA 1
ATOM 548 C C . SER A 1 72 ? -3.783 -6.253 -11.067 1.00 85.81 72 SER A C 1
ATOM 550 O O . SER A 1 72 ? -4.486 -6.734 -10.177 1.00 85.81 72 SER A O 1
ATOM 552 N N . GLU A 1 73 ? -2.958 -6.989 -11.813 1.00 89.50 73 GLU A N 1
ATOM 553 C CA . GLU A 1 73 ? -2.718 -8.414 -11.583 1.00 89.50 73 GLU A CA 1
ATOM 554 C C . GLU A 1 73 ? -1.949 -8.602 -10.276 1.00 89.50 73 GLU A C 1
ATOM 556 O O . GLU A 1 73 ? -2.440 -9.291 -9.377 1.00 89.50 73 GLU A O 1
ATOM 561 N N . HIS A 1 74 ? -0.848 -7.866 -10.109 1.00 89.31 74 HIS A N 1
ATOM 562 C CA . HIS A 1 74 ? -0.031 -7.931 -8.903 1.00 89.31 74 HIS A CA 1
ATOM 563 C C . HIS A 1 74 ? -0.791 -7.524 -7.632 1.00 89.31 74 HIS A C 1
ATOM 565 O O . HIS A 1 74 ? -0.760 -8.199 -6.604 1.00 89.31 74 HIS A O 1
ATOM 571 N N . SER A 1 75 ? -1.583 -6.451 -7.702 1.00 86.12 75 SER A N 1
ATOM 572 C CA . SER A 1 75 ? -2.411 -5.988 -6.578 1.00 86.12 75 SER A CA 1
ATOM 573 C C . SER A 1 75 ? -3.454 -7.023 -6.133 1.00 86.12 75 SER A C 1
ATOM 575 O O . SER A 1 75 ? -3.747 -7.144 -4.938 1.00 86.12 75 SER A O 1
ATOM 577 N N . ARG A 1 76 ? -4.016 -7.793 -7.078 1.00 86.50 76 ARG A N 1
ATOM 578 C CA . ARG A 1 76 ? -4.964 -8.882 -6.784 1.00 86.50 76 ARG A CA 1
ATOM 579 C C . ARG A 1 76 ? -4.256 -10.111 -6.227 1.00 86.50 76 ARG A C 1
ATOM 581 O O . ARG A 1 76 ? -4.750 -10.693 -5.263 1.00 86.50 76 ARG A O 1
ATOM 588 N N . ALA A 1 77 ? -3.122 -10.483 -6.817 1.00 86.50 77 ALA A N 1
ATOM 589 C CA . ALA A 1 77 ? -2.295 -11.596 -6.365 1.00 86.50 77 ALA A CA 1
ATOM 590 C C . ALA A 1 77 ? -1.641 -11.320 -5.000 1.00 86.50 77 ALA A C 1
ATOM 592 O O . ALA A 1 77 ? -1.312 -12.262 -4.279 1.00 86.50 77 ALA A O 1
ATOM 593 N N . ARG A 1 78 ? -1.509 -10.036 -4.624 1.00 86.31 78 ARG A N 1
ATOM 594 C CA . ARG A 1 78 ? -0.768 -9.570 -3.442 1.00 86.31 78 ARG A CA 1
ATOM 595 C C . ARG A 1 78 ? 0.661 -10.113 -3.431 1.00 86.31 78 ARG A C 1
ATOM 597 O O . ARG A 1 78 ? 1.193 -10.469 -2.378 1.00 86.31 78 ARG A O 1
ATOM 604 N N . ASP A 1 79 ? 1.257 -10.213 -4.608 1.00 86.62 79 ASP A N 1
ATOM 605 C CA . ASP A 1 79 ? 2.622 -10.666 -4.799 1.00 86.62 79 ASP A CA 1
ATOM 606 C C . ASP A 1 79 ? 3.596 -9.480 -4.837 1.00 86.62 79 ASP A C 1
ATOM 608 O O . ASP A 1 79 ? 3.217 -8.305 -4.851 1.00 86.62 79 ASP A O 1
ATOM 612 N N . VAL A 1 80 ? 4.883 -9.812 -4.750 1.00 88.69 80 VAL A N 1
ATOM 613 C CA . VAL A 1 80 ? 5.970 -8.837 -4.805 1.00 88.69 80 VAL A CA 1
ATOM 614 C C . VAL A 1 80 ? 6.485 -8.781 -6.235 1.00 88.69 80 VAL A C 1
ATOM 616 O O . VAL A 1 80 ? 6.909 -9.805 -6.766 1.00 88.69 80 VAL A O 1
ATOM 619 N N . PHE A 1 81 ? 6.514 -7.589 -6.818 1.00 86.81 81 PHE A N 1
ATOM 620 C CA . PHE A 1 81 ? 7.023 -7.338 -8.161 1.00 86.81 81 PHE A CA 1
ATOM 621 C C . PHE A 1 81 ? 8.102 -6.256 -8.139 1.00 86.81 81 PHE A C 1
ATOM 623 O O . PHE A 1 81 ? 8.198 -5.454 -7.209 1.00 86.81 81 PHE A O 1
ATOM 630 N N . LEU A 1 82 ? 8.970 -6.267 -9.146 1.00 87.62 82 LEU A N 1
ATOM 631 C CA . LEU A 1 82 ? 9.972 -5.222 -9.327 1.00 87.62 82 LEU A CA 1
ATOM 632 C C . LEU A 1 82 ? 9.358 -4.084 -10.132 1.00 87.62 82 LEU A C 1
ATOM 634 O O . LEU A 1 82 ? 8.745 -4.320 -11.168 1.00 87.62 82 LEU A O 1
ATOM 638 N N . TRP A 1 83 ? 9.558 -2.857 -9.669 1.00 86.31 83 TRP A N 1
ATOM 639 C CA . TRP A 1 83 ? 9.176 -1.662 -10.400 1.00 86.31 83 TRP A CA 1
ATOM 640 C C . TRP A 1 83 ? 10.358 -0.706 -10.489 1.00 86.31 83 TRP A C 1
ATOM 642 O O . TRP A 1 83 ? 10.964 -0.360 -9.476 1.00 86.31 83 TRP A O 1
ATOM 652 N N . THR A 1 84 ? 10.665 -0.266 -11.701 1.00 79.31 84 THR A N 1
ATOM 653 C CA . THR A 1 84 ? 11.748 0.678 -11.968 1.00 79.31 84 THR A CA 1
ATOM 654 C C . THR A 1 84 ? 11.153 2.034 -12.310 1.00 79.31 84 THR A C 1
ATOM 656 O O . THR A 1 84 ? 10.257 2.128 -13.150 1.00 79.31 84 THR A O 1
ATOM 659 N N . VAL A 1 85 ? 11.656 3.088 -11.668 1.00 71.31 85 VAL A N 1
ATOM 660 C CA . VAL A 1 85 ? 11.375 4.469 -12.059 1.00 71.31 85 VAL A CA 1
ATOM 661 C C . VAL A 1 85 ? 12.037 4.702 -13.415 1.00 71.31 85 VAL A C 1
ATOM 663 O O . VAL A 1 85 ? 13.256 4.851 -13.502 1.00 71.31 85 VAL A O 1
ATOM 666 N N . GLU A 1 86 ? 11.236 4.728 -14.474 1.00 64.38 86 GLU A N 1
ATOM 667 C CA . GLU A 1 86 ? 11.671 5.266 -15.759 1.00 64.38 86 GLU A CA 1
ATOM 668 C C . GLU A 1 86 ? 11.559 6.793 -15.687 1.00 64.38 86 GLU A C 1
ATOM 670 O O . GLU A 1 86 ? 10.459 7.348 -15.686 1.00 64.38 86 GLU A O 1
ATOM 675 N N . ASP A 1 87 ? 12.695 7.484 -15.568 1.00 56.00 87 ASP A N 1
ATOM 676 C CA . ASP A 1 87 ? 12.741 8.934 -15.760 1.00 56.00 87 ASP A CA 1
ATOM 677 C C . ASP A 1 87 ? 12.484 9.209 -17.253 1.00 56.00 87 ASP A C 1
ATOM 679 O O . ASP A 1 87 ? 13.237 8.696 -18.093 1.00 56.00 87 ASP A O 1
ATOM 683 N N . PRO A 1 88 ? 11.414 9.933 -17.638 1.00 50.00 88 PRO A N 1
ATOM 684 C CA . PRO A 1 88 ? 11.178 10.244 -19.037 1.00 50.00 88 PRO A CA 1
ATOM 685 C C . PRO A 1 88 ? 12.348 11.085 -19.539 1.00 50.00 88 PRO A C 1
ATOM 687 O O . PRO A 1 88 ? 12.505 12.238 -19.148 1.00 50.00 88 PRO A O 1
ATOM 690 N N . ALA A 1 89 ? 13.167 10.482 -20.401 1.00 48.22 89 ALA A N 1
ATOM 691 C CA . ALA A 1 89 ? 14.347 11.077 -21.004 1.00 48.22 89 ALA A CA 1
ATOM 692 C C . ALA A 1 89 ? 14.124 12.555 -21.382 1.00 48.22 89 ALA A C 1
ATOM 694 O O . ALA A 1 89 ? 13.489 12.875 -22.390 1.00 48.22 89 ALA A O 1
ATOM 695 N N . GLY A 1 90 ? 14.676 13.464 -20.574 1.00 50.72 90 GLY A N 1
ATOM 696 C CA . GLY A 1 90 ? 14.990 14.815 -21.024 1.00 50.72 90 GLY A CA 1
ATOM 697 C C . GLY A 1 90 ? 16.022 14.754 -22.159 1.00 50.72 90 GLY A C 1
ATOM 698 O O . GLY A 1 90 ? 16.698 13.731 -22.310 1.00 50.72 90 GLY A O 1
ATOM 699 N N . PRO A 1 91 ? 16.141 15.811 -22.986 1.00 48.69 91 PRO A N 1
ATOM 700 C CA . PRO A 1 91 ? 17.026 15.809 -24.145 1.00 48.69 91 PRO A CA 1
ATOM 701 C C . PRO A 1 91 ? 18.436 15.386 -23.728 1.00 48.69 91 PRO A C 1
ATOM 703 O O . PRO A 1 91 ? 19.021 15.925 -22.793 1.00 48.69 91 PRO A O 1
ATOM 706 N N . MET A 1 92 ? 18.908 14.355 -24.417 1.00 54.25 92 MET A N 1
ATOM 707 C CA . MET A 1 92 ? 20.108 13.582 -24.142 1.00 54.25 92 MET A CA 1
ATOM 708 C C . MET A 1 92 ? 21.348 14.482 -24.175 1.00 54.25 92 MET A C 1
ATOM 710 O O . MET A 1 92 ? 21.890 14.742 -25.246 1.00 54.25 92 MET A O 1
ATOM 714 N N . ASP A 1 93 ? 21.790 14.957 -23.010 1.00 50.34 93 ASP A N 1
ATOM 715 C CA . ASP A 1 93 ? 23.120 15.539 -22.858 1.00 50.34 93 ASP A CA 1
ATOM 716 C C . ASP A 1 93 ? 24.085 14.419 -22.455 1.00 50.34 93 ASP A C 1
ATOM 718 O O . ASP A 1 93 ? 23.895 13.694 -21.472 1.00 50.34 93 ASP A O 1
ATOM 722 N N . THR A 1 94 ? 25.078 14.197 -23.306 1.00 50.97 94 THR A N 1
ATOM 723 C CA . THR A 1 94 ? 26.011 13.074 -23.250 1.00 50.97 94 THR A CA 1
ATOM 724 C C . THR A 1 94 ? 26.883 13.161 -21.998 1.00 50.97 94 THR A C 1
ATOM 726 O O . THR A 1 94 ? 27.899 13.851 -22.003 1.00 50.97 94 THR A O 1
ATOM 729 N N . GLY A 1 95 ? 26.513 12.449 -20.929 1.00 50.25 95 GLY A N 1
ATOM 730 C CA . GLY A 1 95 ? 27.401 12.249 -19.775 1.00 50.25 95 GLY A CA 1
ATOM 731 C C . GLY A 1 95 ? 26.747 12.049 -18.407 1.00 50.25 95 GLY A C 1
ATOM 732 O O . GLY A 1 95 ? 27.469 11.780 -17.452 1.00 50.25 95 GLY A O 1
ATOM 733 N N . SER A 1 96 ? 25.422 12.158 -18.280 1.00 50.66 96 SER A N 1
ATOM 734 C CA . SER A 1 96 ? 24.744 11.950 -16.992 1.00 50.66 96 SER A CA 1
ATOM 735 C C . SER A 1 96 ? 24.256 10.504 -16.860 1.00 50.66 96 SER A C 1
ATOM 737 O O . SER A 1 96 ? 23.417 10.056 -17.638 1.00 50.66 96 SER A O 1
ATOM 739 N N . GLU A 1 97 ? 24.797 9.765 -15.889 1.00 48.78 97 GLU A N 1
ATOM 740 C CA . GLU A 1 97 ? 24.320 8.436 -15.486 1.00 48.78 97 GLU A CA 1
ATOM 741 C C . GLU A 1 97 ? 22.818 8.526 -15.158 1.00 48.78 97 GLU A C 1
ATOM 743 O O . GLU A 1 97 ? 22.418 9.263 -14.253 1.00 48.78 97 GLU A O 1
ATOM 748 N N . MET A 1 98 ? 21.971 7.828 -15.921 1.00 55.75 98 MET A N 1
ATOM 749 C CA . MET A 1 98 ? 20.532 7.775 -15.655 1.00 55.75 98 MET A CA 1
ATOM 750 C C . MET A 1 98 ? 20.318 7.172 -14.261 1.00 55.75 98 MET A C 1
ATOM 752 O O . MET A 1 98 ? 20.626 6.000 -14.039 1.00 55.75 98 MET A O 1
ATOM 756 N N . LYS A 1 99 ? 19.793 7.954 -13.309 1.00 56.81 99 LYS A N 1
ATOM 757 C CA . LYS A 1 99 ? 19.426 7.439 -11.984 1.00 56.81 99 LYS A CA 1
ATOM 758 C C . LYS A 1 99 ? 18.129 6.643 -12.096 1.00 56.81 99 LYS A C 1
ATOM 760 O O . LYS A 1 99 ? 17.049 7.169 -11.860 1.00 56.81 99 LYS A O 1
ATOM 765 N N . MET A 1 100 ? 18.245 5.371 -12.461 1.00 67.19 100 MET A N 1
ATOM 766 C CA . MET A 1 100 ? 17.133 4.431 -12.354 1.00 67.19 100 MET A CA 1
ATOM 767 C C . MET A 1 100 ? 17.020 3.954 -10.906 1.00 67.19 100 MET A C 1
ATOM 769 O O . MET A 1 100 ? 17.882 3.230 -10.411 1.00 67.19 100 MET A O 1
ATOM 773 N N . GLU A 1 101 ? 15.959 4.362 -10.214 1.00 76.00 101 GLU A N 1
ATOM 774 C CA . GLU A 1 101 ? 15.615 3.807 -8.904 1.00 76.00 101 GLU A CA 1
ATOM 775 C C . GLU A 1 101 ? 14.727 2.577 -9.103 1.00 76.00 101 GLU A C 1
ATOM 777 O O . GLU A 1 101 ? 13.666 2.655 -9.719 1.00 76.00 101 GLU A O 1
ATOM 782 N N . THR A 1 102 ? 15.170 1.420 -8.612 1.00 86.12 102 THR A N 1
ATOM 783 C CA . THR A 1 102 ? 14.390 0.175 -8.658 1.00 86.12 102 THR A CA 1
ATOM 784 C C . THR A 1 102 ? 13.854 -0.134 -7.270 1.00 86.12 102 THR A C 1
ATOM 786 O O . THR A 1 102 ? 14.630 -0.239 -6.325 1.00 86.12 102 THR A O 1
ATOM 789 N N . TYR A 1 103 ? 12.544 -0.331 -7.173 1.00 88.50 103 TYR A N 1
ATOM 790 C CA . TYR A 1 103 ? 11.838 -0.718 -5.960 1.00 88.50 103 TYR A CA 1
ATOM 791 C C . TYR A 1 103 ? 11.347 -2.160 -6.077 1.00 88.50 103 TYR A C 1
ATOM 793 O O . TYR A 1 103 ? 10.847 -2.585 -7.123 1.00 88.50 103 TYR A O 1
ATOM 801 N N . ARG A 1 104 ? 11.411 -2.916 -4.980 1.00 92.69 104 ARG A N 1
ATOM 802 C CA . ARG A 1 104 ? 10.575 -4.116 -4.818 1.00 92.69 104 ARG A CA 1
ATOM 803 C C . ARG A 1 104 ? 9.261 -3.694 -4.194 1.00 92.69 104 ARG A C 1
ATOM 805 O O . ARG A 1 104 ? 9.262 -3.226 -3.062 1.00 92.69 104 ARG A O 1
ATOM 812 N N . ILE A 1 105 ? 8.156 -3.868 -4.906 1.00 94.06 105 ILE A N 1
ATOM 813 C CA . ILE A 1 105 ? 6.835 -3.408 -4.486 1.00 94.06 105 ILE A CA 1
ATOM 814 C C . ILE A 1 105 ? 5.937 -4.598 -4.174 1.00 94.06 105 ILE A C 1
ATOM 816 O O . ILE A 1 105 ? 5.866 -5.553 -4.937 1.00 94.06 105 ILE A O 1
ATOM 820 N N . ILE A 1 106 ? 5.194 -4.506 -3.074 1.00 95.06 106 ILE A N 1
ATOM 821 C CA . ILE A 1 106 ? 3.951 -5.256 -2.887 1.00 95.06 106 ILE A CA 1
ATOM 822 C C . ILE A 1 106 ? 2.778 -4.287 -2.970 1.00 95.06 106 ILE A C 1
ATOM 824 O O . ILE A 1 106 ? 2.754 -3.248 -2.300 1.00 95.06 106 ILE A O 1
ATOM 828 N N . ALA A 1 107 ? 1.797 -4.633 -3.794 1.00 94.75 107 ALA A N 1
ATOM 829 C CA . ALA A 1 107 ? 0.542 -3.910 -3.881 1.00 94.75 107 ALA A CA 1
ATOM 830 C C . ALA A 1 107 ? -0.565 -4.718 -3.206 1.00 94.75 107 ALA A C 1
ATOM 832 O O . ALA A 1 107 ? -0.615 -5.945 -3.269 1.00 94.75 107 ALA A O 1
ATOM 833 N N . SER A 1 108 ? -1.473 -4.025 -2.533 1.00 92.81 108 SER A N 1
ATOM 834 C CA . SER A 1 108 ? -2.689 -4.639 -2.016 1.00 92.81 108 SER A CA 1
ATOM 835 C C . SER A 1 108 ? -3.839 -3.649 -2.048 1.00 92.81 108 SER A C 1
ATOM 837 O O . SER A 1 108 ? -3.648 -2.435 -2.081 1.00 92.81 108 SER A O 1
ATOM 839 N N . SER A 1 109 ? -5.054 -4.175 -2.023 1.00 91.69 109 SER A N 1
ATOM 840 C CA . SER A 1 109 ? -6.269 -3.381 -1.908 1.00 91.69 109 SER A CA 1
ATOM 841 C C . SER A 1 109 ? -7.208 -3.971 -0.863 1.00 91.69 109 SER A C 1
ATOM 843 O O . SER A 1 109 ? -7.066 -5.125 -0.427 1.00 91.69 109 SER A O 1
ATOM 845 N N . GLY A 1 110 ? -8.157 -3.148 -0.430 1.00 91.75 110 GLY A N 1
ATOM 846 C CA . GLY A 1 110 ? -9.180 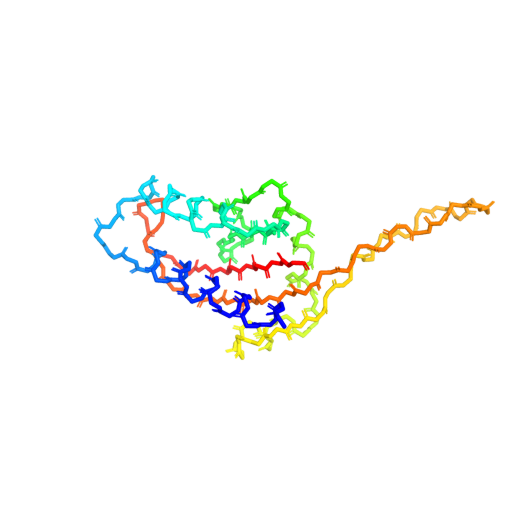-3.529 0.530 1.00 91.75 110 GLY A CA 1
ATOM 847 C C . GLY A 1 110 ? -10.188 -2.412 0.758 1.00 91.75 110 GLY A C 1
ATOM 848 O O . GLY A 1 110 ? -10.178 -1.399 0.061 1.00 91.75 110 GLY A O 1
ATOM 849 N N . GLN A 1 111 ? -11.049 -2.605 1.754 1.00 93.56 111 GLN A N 1
ATOM 850 C CA . GLN A 1 111 ? -11.959 -1.583 2.263 1.00 93.56 111 GLN A CA 1
ATOM 851 C C . GLN A 1 111 ? -11.574 -1.201 3.682 1.00 93.56 111 GLN A C 1
ATOM 853 O O . GLN A 1 111 ? -11.276 -2.067 4.499 1.00 93.56 111 GLN A O 1
ATOM 858 N N . ALA A 1 112 ? -11.601 0.092 3.977 1.00 92.25 112 ALA A N 1
ATOM 859 C CA . ALA A 1 112 ? -11.367 0.617 5.312 1.00 92.25 112 ALA A CA 1
ATOM 860 C C . ALA A 1 112 ? -12.282 1.812 5.569 1.00 92.25 112 ALA A C 1
ATOM 862 O O . ALA A 1 112 ? -12.683 2.516 4.641 1.00 92.25 112 ALA A O 1
ATOM 863 N N . ILE A 1 113 ? -12.584 2.056 6.843 1.00 91.62 113 ILE A N 1
ATOM 864 C CA . ILE A 1 113 ? -13.075 3.363 7.275 1.00 91.62 113 ILE A CA 1
ATOM 865 C C . ILE A 1 113 ? -11.849 4.263 7.402 1.00 91.62 113 ILE A C 1
ATOM 867 O O . ILE A 1 113 ? -10.972 3.975 8.220 1.00 91.62 113 ILE A O 1
ATOM 871 N N . PHE A 1 114 ? -11.769 5.286 6.557 1.00 86.38 114 PHE A N 1
ATOM 872 C CA . PHE A 1 114 ? -10.700 6.278 6.565 1.00 86.38 114 PHE A CA 1
ATOM 873 C C . PHE A 1 114 ? -11.277 7.652 6.216 1.00 86.38 114 PHE A C 1
ATOM 875 O O . PHE A 1 114 ? -12.169 7.750 5.375 1.00 86.38 114 PHE A O 1
ATOM 882 N N . GLN A 1 115 ? -10.807 8.710 6.872 1.00 84.94 115 GLN A N 1
ATOM 883 C CA . GLN A 1 115 ? -11.391 10.059 6.816 1.00 84.94 115 GLN A CA 1
ATOM 884 C C . GLN A 1 115 ? -12.898 10.063 7.135 1.00 84.94 115 GLN A C 1
ATOM 886 O O . GLN A 1 115 ? -13.700 10.733 6.480 1.00 84.94 115 GLN A O 1
ATOM 891 N N . GLY A 1 116 ? -13.297 9.249 8.118 1.00 85.31 116 GLY A N 1
ATOM 892 C CA . GLY A 1 116 ? -14.692 9.083 8.538 1.00 85.31 116 GLY A CA 1
ATOM 893 C C . GLY A 1 116 ? -15.626 8.421 7.511 1.00 85.31 116 GLY A C 1
ATOM 894 O O . GLY A 1 116 ? -16.841 8.445 7.706 1.00 85.31 116 GLY A O 1
ATOM 895 N N . LYS A 1 117 ? -15.108 7.834 6.422 1.00 90.25 117 LYS A N 1
ATOM 896 C CA . LYS A 1 117 ? -15.910 7.190 5.367 1.00 90.25 117 LYS A CA 1
ATOM 897 C C . LYS A 1 117 ? -15.426 5.774 5.087 1.00 90.25 117 LYS A C 1
ATOM 899 O O . LYS A 1 117 ? -14.227 5.527 5.017 1.00 90.25 117 LYS A O 1
ATOM 904 N N . GLN A 1 118 ? -16.356 4.842 4.879 1.00 92.38 118 GLN A N 1
ATOM 905 C CA . GLN A 1 118 ? -16.014 3.526 4.340 1.00 92.38 118 GLN A CA 1
ATOM 906 C C . GLN A 1 118 ? -15.680 3.666 2.852 1.00 92.38 118 GLN A C 1
ATOM 908 O O . GLN A 1 118 ? -16.509 4.126 2.067 1.00 92.38 118 GLN A O 1
ATOM 913 N N . GLN A 1 119 ? -14.469 3.275 2.462 1.00 93.25 119 GLN A N 1
ATOM 914 C CA . GLN A 1 119 ? -14.001 3.384 1.084 1.00 93.25 119 GLN A CA 1
ATOM 915 C C . GLN A 1 119 ? -12.988 2.295 0.730 1.00 93.25 119 GLN A C 1
ATOM 917 O O . GLN A 1 119 ? -12.291 1.755 1.592 1.00 93.25 119 GLN A O 1
ATOM 922 N N . ASN A 1 120 ? -12.907 1.979 -0.564 1.00 94.62 120 ASN A N 1
ATOM 923 C CA . ASN A 1 120 ? -11.835 1.146 -1.099 1.00 94.62 120 ASN A CA 1
ATOM 924 C C . ASN A 1 120 ? -10.498 1.905 -1.010 1.00 94.62 120 ASN A C 1
ATOM 926 O O . ASN A 1 120 ? -10.471 3.132 -1.111 1.00 94.62 120 ASN A O 1
ATOM 930 N N . TYR A 1 121 ? -9.393 1.183 -0.879 1.00 94.06 121 TYR A N 1
ATOM 931 C CA . TYR A 1 121 ? -8.046 1.744 -0.950 1.00 94.06 121 TYR A CA 1
ATOM 932 C C . TYR A 1 121 ? -7.115 0.852 -1.769 1.00 94.06 121 TYR A C 1
ATOM 934 O O . TYR A 1 121 ? -7.344 -0.353 -1.905 1.00 94.06 121 TYR A O 1
ATOM 942 N N . VAL A 1 122 ? -6.040 1.459 -2.266 1.00 94.88 122 VAL A N 1
ATOM 943 C CA . VAL A 1 122 ? -4.866 0.783 -2.824 1.00 94.88 122 VAL A CA 1
ATOM 944 C C . VAL A 1 122 ? -3.662 1.177 -1.979 1.00 94.88 122 VAL A C 1
ATOM 946 O O . VAL A 1 122 ? -3.455 2.357 -1.706 1.00 94.88 122 VAL A O 1
ATOM 949 N N . MET A 1 123 ? -2.881 0.194 -1.547 1.00 96.00 123 MET A N 1
ATOM 950 C CA . MET A 1 123 ? -1.677 0.377 -0.747 1.00 96.00 123 MET A CA 1
ATOM 951 C C . MET A 1 123 ? -0.478 -0.204 -1.491 1.00 96.00 123 MET A C 1
ATOM 953 O O . MET A 1 123 ? -0.502 -1.376 -1.868 1.00 96.00 123 MET A O 1
ATOM 957 N N . LEU A 1 124 ? 0.565 0.606 -1.660 1.00 96.06 124 LEU A N 1
ATOM 958 C CA . LEU A 1 124 ? 1.858 0.208 -2.206 1.00 96.06 124 LEU A CA 1
ATOM 959 C C . LEU A 1 124 ? 2.901 0.286 -1.098 1.00 96.06 124 LEU A C 1
ATOM 961 O O . LEU A 1 124 ? 2.994 1.300 -0.405 1.00 96.06 124 LEU A O 1
ATOM 965 N N . THR A 1 125 ? 3.683 -0.772 -0.926 1.00 95.81 125 THR A N 1
ATOM 966 C CA . THR A 1 125 ? 4.832 -0.794 -0.016 1.00 95.81 125 THR A CA 1
ATOM 967 C C . THR A 1 125 ? 6.065 -1.196 -0.808 1.00 95.81 125 THR A C 1
ATOM 969 O O . THR A 1 125 ? 6.030 -2.221 -1.483 1.00 95.81 125 THR A O 1
ATOM 972 N N . GLY A 1 126 ? 7.112 -0.379 -0.740 1.00 93.88 126 GLY A N 1
ATOM 973 C CA . GLY A 1 126 ? 8.365 -0.548 -1.466 1.00 93.88 126 GLY A CA 1
ATOM 974 C C . GLY A 1 126 ? 9.579 -0.602 -0.540 1.00 93.88 126 GLY A C 1
ATOM 975 O O . GLY A 1 126 ? 9.577 0.066 0.498 1.00 93.88 126 GLY A O 1
ATOM 976 N N . LEU A 1 127 ? 10.589 -1.378 -0.942 1.00 91.38 127 LEU A N 1
ATOM 977 C CA . LEU A 1 127 ? 11.950 -1.426 -0.387 1.00 91.38 127 LEU A CA 1
ATOM 978 C C . LEU A 1 127 ? 12.986 -1.242 -1.500 1.00 91.38 127 LEU A C 1
ATOM 980 O O . LEU A 1 127 ? 12.677 -1.662 -2.646 1.00 91.38 127 LEU A O 1
#

Sequence (127 aa):
QDVSDLQQISTTLNRILQSPVDPDDKKISKIKESITSYRNVALLLLNPRGEVLFSSAQGAALRPAVNSADFSEHSRARDVFLWTVEDPAGPMDTGSEMKMETYRIIASSGQAIFQGKQQNYVMLTGL

Foldseek 3Di:
DVQVVQLVLVVQLVCLQADPPDAQVRSVVSNCVSCPVDPPKWKFKAFPVLHTLDTDPNPVQCSCVCVDPCSVVQQVVQGKDKDWDDDPDDPDDPDDDPPIDIWTKGKYKDWGCGPNDTGIMIMIITD

InterPro domains:
  IPR048590 CusS-like sensor domain [PF21085] (1-122)